Protein AF-A0AA89B3A2-F1 (afdb_monomer_lite)

Foldseek 3Di:
DDFPDDDDPPADKDKDKDFPDDDPQKTKIKIWIWGQDPDDPDPPDRDGTHTGDIDIDMDGHDDDDDPDDPPPPPD

InterPro domains:
  IPR003703 Acyl-CoA thioesterase [PTHR11066] (1-64)
  IPR025652 Acyl-CoA thioesterase 2, C-terminal domain [PF02551] (1-40)
  IPR029069 HotDog domain superfamily [SSF54637] (1-63)

Secondary structure (DSSP, 8-state):
-EE-S---TTS-EEEEEEEEEEETTEEEEEEEEEES----SSTT----PPEEEEEEEEEE--PPPP--S------

Sequence (75 aa):
MWFHRPFRADDWVLFVILSPAAYNARGFVSGQMFNRKGEIELKYMHFGCQLVVSLTQEGLLRKARTPGSTAVSKL

Structure (mmCIF, N/CA/C/O backbone):
data_AF-A0AA89B3A2-F1
#
_entry.id   AF-A0AA89B3A2-F1
#
loop_
_atom_site.group_PDB
_atom_site.id
_atom_site.type_symbol
_atom_site.label_atom_id
_atom_site.label_alt_id
_atom_site.label_comp_id
_atom_site.label_asym_id
_atom_site.label_entity_id
_atom_site.label_seq_id
_atom_site.pdbx_PDB_ins_code
_atom_site.Cartn_x
_atom_site.Cartn_y
_atom_site.Cartn_z
_atom_site.occupancy
_atom_site.B_iso_or_equiv
_atom_site.auth_seq_id
_atom_site.auth_comp_id
_atom_site.auth_asym_id
_atom_site.auth_atom_id
_atom_site.pdbx_PDB_model_num
ATOM 1 N N . MET A 1 1 ? 0.039 -8.105 4.384 1.00 96.94 1 MET A N 1
ATOM 2 C CA . MET A 1 1 ? -0.901 -7.156 5.025 1.00 96.94 1 MET A CA 1
ATOM 3 C C . MET A 1 1 ? -0.754 -7.307 6.525 1.00 96.94 1 MET A C 1
ATOM 5 O O . MET A 1 1 ? -0.523 -8.419 6.979 1.00 96.94 1 MET A O 1
ATOM 9 N N . TRP A 1 2 ? -0.904 -6.221 7.268 1.00 98.25 2 TRP A N 1
ATOM 10 C CA . TRP A 1 2 ? -0.914 -6.190 8.725 1.00 98.25 2 TRP A CA 1
ATOM 11 C C . TRP A 1 2 ? -2.158 -5.435 9.163 1.00 9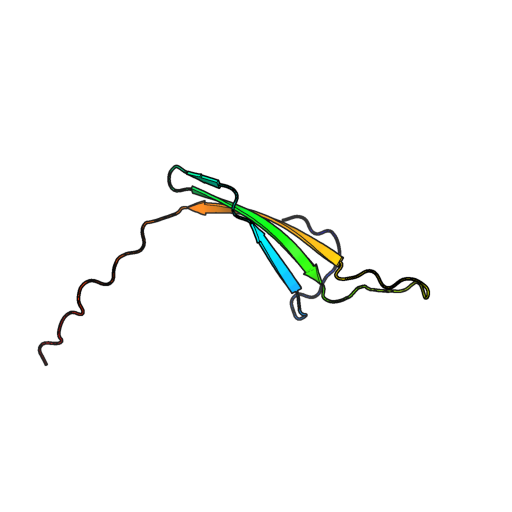8.25 2 TRP A C 1
ATOM 13 O O . TRP A 1 2 ? -2.325 -4.273 8.793 1.00 98.25 2 TRP A O 1
ATOM 23 N N . PHE A 1 3 ? -3.029 -6.118 9.900 1.00 96.06 3 PHE A N 1
ATOM 24 C CA . PHE A 1 3 ? -4.285 -5.575 10.402 1.00 96.06 3 PHE A CA 1
ATOM 25 C C . PHE A 1 3 ? -4.050 -4.997 11.793 1.00 96.06 3 PHE A C 1
ATOM 27 O O . PHE A 1 3 ? -3.658 -5.717 12.707 1.00 96.06 3 PHE A O 1
ATOM 34 N N . HIS A 1 4 ? -4.271 -3.695 11.939 1.00 92.62 4 HIS A N 1
ATOM 35 C CA . HIS A 1 4 ? -4.019 -2.971 13.187 1.00 92.62 4 HIS A CA 1
ATOM 36 C C . HIS A 1 4 ? -5.276 -2.839 14.038 1.00 92.62 4 HIS A C 1
ATOM 38 O O . HIS A 1 4 ? -5.184 -2.710 15.255 1.00 92.62 4 HIS A O 1
ATOM 44 N N . ARG A 1 5 ? -6.449 -2.826 13.393 1.00 91.19 5 ARG A N 1
ATOM 45 C CA . ARG A 1 5 ? -7.759 -2.653 14.028 1.00 91.19 5 ARG A CA 1
ATOM 46 C C . ARG A 1 5 ? -8.833 -3.419 13.253 1.00 91.19 5 ARG A C 1
ATOM 48 O O . ARG A 1 5 ? -8.698 -3.560 12.033 1.00 91.19 5 ARG A O 1
ATOM 55 N N . PRO A 1 6 ? -9.907 -3.872 13.920 1.00 90.56 6 PRO A N 1
ATOM 56 C CA . PRO A 1 6 ? -11.116 -4.300 13.233 1.00 90.56 6 PRO A CA 1
ATOM 57 C C . PRO A 1 6 ? -11.638 -3.171 12.343 1.00 90.56 6 PRO A C 1
ATOM 59 O O . PRO A 1 6 ? -11.616 -2.002 12.723 1.00 90.56 6 PRO A O 1
ATOM 62 N N . PHE A 1 7 ? -12.114 -3.519 11.156 1.00 89.31 7 PHE A N 1
ATOM 63 C CA . PHE A 1 7 ? -12.782 -2.579 10.270 1.00 89.31 7 PHE A CA 1
ATOM 64 C C . PHE A 1 7 ? -13.815 -3.315 9.429 1.00 89.31 7 PHE A C 1
ATOM 66 O O . PHE A 1 7 ? -13.779 -4.538 9.282 1.00 89.31 7 PHE A O 1
ATOM 73 N N . ARG A 1 8 ? -14.750 -2.545 8.890 1.00 89.19 8 ARG A N 1
ATOM 74 C CA . ARG A 1 8 ? -15.801 -3.026 8.009 1.00 89.19 8 ARG A CA 1
ATOM 75 C C . ARG A 1 8 ? -15.387 -2.793 6.564 1.00 89.19 8 ARG A C 1
ATOM 77 O O . ARG A 1 8 ? -15.090 -1.664 6.191 1.00 89.19 8 ARG A O 1
ATOM 84 N N . ALA A 1 9 ? -15.347 -3.858 5.768 1.00 88.06 9 ALA A N 1
ATOM 85 C CA . ALA A 1 9 ? -15.015 -3.768 4.344 1.00 88.06 9 ALA A CA 1
ATOM 86 C C . ALA A 1 9 ? -16.149 -3.147 3.505 1.00 88.06 9 ALA A C 1
ATOM 88 O O . ALA A 1 9 ? -15.922 -2.754 2.367 1.00 88.06 9 ALA A O 1
ATOM 89 N N . ASP A 1 10 ? -17.356 -3.070 4.067 1.00 93.06 10 ASP A N 1
ATOM 90 C CA . ASP A 1 10 ? -18.538 -2.437 3.485 1.00 93.06 10 ASP A CA 1
ATOM 91 C C . ASP A 1 10 ? -18.687 -0.946 3.850 1.00 93.06 10 ASP A C 1
ATOM 93 O O . ASP A 1 10 ? -19.654 -0.314 3.433 1.00 93.06 10 ASP A O 1
ATOM 97 N N . ASP A 1 11 ? -17.737 -0.371 4.597 1.00 90.25 11 ASP A N 1
ATOM 98 C CA . ASP A 1 11 ? -17.652 1.071 4.868 1.00 90.25 11 ASP A CA 1
ATOM 99 C C . ASP A 1 11 ? -16.510 1.716 4.060 1.00 90.25 11 ASP A C 1
ATOM 101 O O . ASP A 1 11 ? -15.637 1.044 3.506 1.00 90.25 11 ASP A O 1
ATOM 105 N N . TRP A 1 12 ? -16.499 3.045 3.991 1.00 90.25 12 TRP A N 1
ATOM 106 C CA . TRP A 1 12 ? -15.465 3.798 3.296 1.00 90.25 12 TRP A CA 1
ATOM 107 C C . TRP A 1 12 ? -14.095 3.634 3.958 1.00 90.25 12 TRP A C 1
ATOM 109 O O . TRP A 1 12 ? -13.897 3.937 5.139 1.00 90.25 12 TRP A O 1
ATOM 119 N N . VA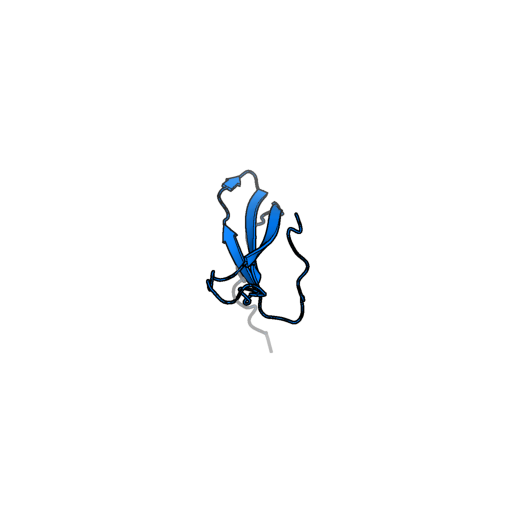L A 1 13 ? -13.121 3.244 3.136 1.00 92.44 13 VAL A N 1
ATOM 120 C CA . VAL A 1 13 ? -11.709 3.129 3.500 1.00 92.44 13 VAL A CA 1
ATOM 121 C C . VAL A 1 13 ? -10.881 3.984 2.545 1.00 92.44 13 VAL A C 1
ATOM 123 O O . VAL A 1 13 ? -10.919 3.791 1.330 1.00 92.44 13 VAL A O 1
ATOM 126 N N . LEU A 1 14 ? -10.109 4.924 3.089 1.00 93.75 14 LEU A N 1
ATOM 127 C CA . LEU A 1 14 ? -9.104 5.655 2.324 1.00 93.75 14 LEU A CA 1
ATOM 128 C C . LEU A 1 14 ? -7.882 4.758 2.150 1.00 93.75 14 LEU A C 1
ATOM 130 O O . LEU A 1 14 ? -7.218 4.428 3.130 1.00 93.75 14 LEU A O 1
ATOM 134 N N . PHE A 1 15 ? -7.562 4.398 0.911 1.00 95.56 15 PHE A N 1
ATOM 135 C CA . PHE A 1 15 ? -6.368 3.623 0.600 1.00 95.56 15 PHE A CA 1
ATOM 136 C C . PHE A 1 15 ? -5.298 4.513 -0.041 1.00 95.56 15 PHE A C 1
ATOM 138 O O . PHE A 1 15 ? -5.429 4.936 -1.188 1.00 95.56 15 PHE A O 1
ATOM 145 N N . VAL A 1 16 ? -4.238 4.802 0.715 1.00 96.38 16 VAL A N 1
ATOM 146 C CA . VAL A 1 16 ? -3.071 5.558 0.249 1.00 96.38 16 VAL A CA 1
ATOM 147 C C . VAL A 1 16 ? -2.019 4.575 -0.240 1.00 96.38 16 VAL A C 1
ATOM 149 O O . VAL A 1 16 ? -1.598 3.694 0.509 1.00 96.38 16 VAL A O 1
ATOM 152 N N . ILE A 1 17 ? -1.595 4.728 -1.492 1.00 97.62 17 ILE A N 1
ATOM 153 C CA . ILE A 1 17 ? -0.658 3.824 -2.162 1.00 97.62 17 ILE A CA 1
ATOM 154 C C . ILE A 1 17 ? 0.572 4.612 -2.606 1.00 97.62 17 ILE A C 1
ATOM 156 O O . ILE A 1 17 ? 0.452 5.703 -3.160 1.00 97.62 17 ILE A O 1
ATOM 160 N N . LEU A 1 18 ? 1.749 4.026 -2.407 1.00 97.00 18 LEU A N 1
ATOM 161 C CA . LEU A 1 18 ? 3.024 4.523 -2.904 1.00 97.00 18 LEU A CA 1
ATOM 162 C C . LEU A 1 18 ? 3.773 3.388 -3.610 1.00 97.00 18 LEU A C 1
ATOM 164 O O . LEU A 1 18 ? 3.832 2.264 -3.119 1.00 97.00 18 LEU A O 1
ATOM 168 N N . SER A 1 19 ? 4.398 3.694 -4.744 1.00 96.62 19 SER A N 1
ATOM 169 C CA . SER A 1 19 ? 5.272 2.766 -5.469 1.00 96.62 19 SER A CA 1
ATOM 170 C C . SER A 1 19 ? 6.681 3.355 -5.550 1.00 96.62 19 SER A C 1
ATOM 172 O O . SER A 1 19 ? 6.963 4.100 -6.489 1.00 96.62 19 SER A O 1
ATOM 174 N N . PRO A 1 20 ? 7.571 3.074 -4.582 1.00 94.00 20 PRO A N 1
ATOM 175 C CA . PRO A 1 20 ? 8.887 3.708 -4.536 1.00 94.00 20 PRO A CA 1
ATOM 176 C C . PRO A 1 20 ? 9.882 3.128 -5.550 1.00 94.00 20 PRO A C 1
ATOM 178 O O . PRO A 1 20 ? 10.879 3.779 -5.847 1.00 94.00 20 PRO A O 1
ATOM 181 N N . ALA A 1 21 ? 9.651 1.917 -6.071 1.00 94.88 21 ALA A N 1
ATOM 182 C CA . ALA A 1 21 ? 10.601 1.260 -6.963 1.00 94.88 21 ALA A CA 1
ATOM 183 C C . ALA A 1 21 ? 9.925 0.356 -7.999 1.00 94.88 21 ALA A C 1
ATOM 185 O O . ALA A 1 21 ? 9.016 -0.415 -7.687 1.00 94.88 21 ALA A O 1
ATOM 186 N N . ALA A 1 22 ? 10.448 0.403 -9.223 1.00 96.69 22 ALA A N 1
ATOM 187 C CA . ALA A 1 22 ? 10.165 -0.563 -10.273 1.00 96.69 22 ALA A CA 1
ATOM 188 C C . ALA A 1 22 ? 11.460 -0.890 -11.026 1.00 96.69 22 ALA A C 1
ATOM 190 O O . ALA A 1 22 ? 12.129 0.005 -11.541 1.00 96.69 22 ALA A O 1
ATOM 191 N N . TYR A 1 23 ? 11.828 -2.169 -11.076 1.00 95.38 23 TYR A N 1
ATOM 192 C CA . TYR A 1 23 ? 13.047 -2.642 -11.7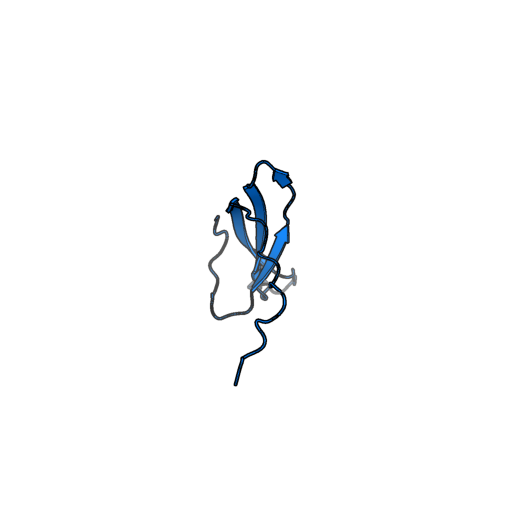28 1.00 95.38 23 TYR A CA 1
ATOM 193 C C . TYR A 1 23 ? 12.920 -4.112 -12.141 1.00 95.38 23 TYR A C 1
ATOM 195 O O . TYR A 1 23 ? 12.206 -4.883 -11.508 1.00 95.38 23 TYR A O 1
ATOM 203 N N . ASN A 1 24 ? 13.627 -4.505 -13.206 1.00 95.56 24 ASN A N 1
ATOM 204 C CA . ASN A 1 24 ? 13.698 -5.886 -13.701 1.00 95.56 24 ASN A CA 1
ATOM 205 C C . ASN A 1 24 ? 12.324 -6.577 -13.822 1.00 95.56 24 ASN A C 1
ATOM 207 O O . ASN A 1 24 ? 12.106 -7.671 -13.303 1.00 95.56 24 ASN A O 1
ATOM 211 N N . ALA A 1 25 ? 11.380 -5.888 -14.471 1.00 95.69 25 ALA A N 1
ATOM 212 C CA . ALA A 1 25 ? 9.995 -6.329 -14.645 1.00 95.69 25 ALA A CA 1
ATOM 213 C C . ALA A 1 25 ? 9.220 -6.587 -13.335 1.00 95.69 25 ALA A C 1
ATOM 215 O O . ALA A 1 25 ? 8.207 -7.283 -13.356 1.00 95.69 25 ALA A O 1
ATOM 216 N N . ARG A 1 26 ? 9.648 -6.007 -12.206 1.00 96.75 26 ARG A N 1
ATOM 217 C CA . ARG A 1 26 ? 8.935 -6.038 -10.924 1.00 96.75 26 ARG A CA 1
ATOM 218 C C . ARG A 1 26 ? 8.664 -4.628 -10.414 1.00 96.75 26 ARG A C 1
ATOM 220 O O . ARG A 1 26 ? 9.471 -3.725 -10.620 1.00 96.75 26 ARG A O 1
ATOM 227 N N . GLY A 1 27 ? 7.519 -4.439 -9.775 1.00 97.25 27 GLY A N 1
ATOM 228 C CA . GLY A 1 27 ? 7.135 -3.204 -9.097 1.00 97.25 27 GLY A CA 1
ATOM 229 C C . GLY A 1 27 ? 6.860 -3.483 -7.629 1.00 97.25 27 GLY A C 1
ATOM 230 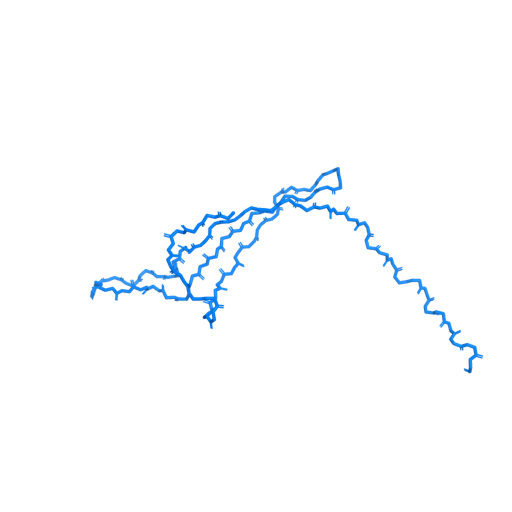O O . GLY A 1 27 ? 6.089 -4.391 -7.322 1.00 97.25 27 GLY A O 1
ATOM 231 N N . PHE A 1 28 ? 7.485 -2.710 -6.743 1.00 97.75 28 PHE A N 1
ATOM 232 C CA . PHE A 1 28 ? 7.216 -2.750 -5.312 1.00 97.75 28 PHE A CA 1
ATOM 233 C C . PHE A 1 28 ? 6.243 -1.638 -4.943 1.00 97.75 28 PHE A C 1
ATOM 235 O O . PHE A 1 28 ? 6.446 -0.473 -5.287 1.00 97.75 28 PHE A O 1
ATOM 242 N N . VAL A 1 29 ? 5.206 -2.005 -4.202 1.00 97.88 29 VAL A N 1
ATOM 243 C CA . VAL A 1 29 ? 4.142 -1.114 -3.765 1.00 97.88 29 VAL A CA 1
ATOM 244 C C . VAL A 1 29 ? 3.973 -1.259 -2.258 1.00 97.88 29 VAL A C 1
ATOM 246 O O . VAL A 1 29 ? 3.976 -2.363 -1.708 1.00 97.88 29 VAL A O 1
ATOM 249 N N . SER A 1 30 ? 3.806 -0.134 -1.576 1.00 97.88 30 SER A N 1
ATOM 250 C CA . SER A 1 30 ? 3.356 -0.071 -0.193 1.00 97.88 30 SER A CA 1
ATOM 251 C C . SER A 1 30 ? 2.058 0.718 -0.113 1.00 97.88 30 SER A C 1
ATOM 253 O O . SER A 1 30 ? 1.747 1.548 -0.969 1.00 97.88 30 SER A O 1
ATOM 255 N N . GLY A 1 31 ? 1.269 0.453 0.917 1.00 97.75 31 GLY A N 1
ATOM 256 C CA . GLY A 1 31 ? 0.065 1.218 1.139 1.00 97.75 31 GLY A CA 1
ATOM 257 C C . GLY A 1 31 ? -0.480 1.111 2.549 1.00 97.75 31 GLY A C 1
ATOM 258 O O . GLY A 1 31 ? -0.133 0.219 3.328 1.00 97.75 31 GLY A O 1
ATOM 259 N N . GLN A 1 32 ? -1.327 2.077 2.867 1.00 97.56 32 GLN A N 1
ATOM 260 C CA . GLN A 1 32 ? -1.954 2.260 4.163 1.00 97.56 32 GLN A CA 1
ATOM 261 C C . GLN A 1 32 ? -3.441 2.512 3.953 1.00 97.56 32 GLN A C 1
ATOM 263 O O . GLN A 1 32 ? -3.832 3.355 3.148 1.00 97.56 32 GLN A O 1
ATOM 268 N N . MET A 1 33 ? -4.266 1.759 4.667 1.00 96.00 33 MET A N 1
ATOM 269 C CA . MET A 1 33 ? -5.716 1.887 4.642 1.00 96.00 33 MET A CA 1
ATOM 270 C C . MET A 1 33 ? -6.185 2.537 5.935 1.00 96.00 33 MET A C 1
ATOM 272 O O . MET A 1 33 ? -5.824 2.075 7.022 1.00 96.00 33 MET A O 1
ATOM 276 N N . PHE A 1 34 ? -7.008 3.573 5.814 1.00 93.00 34 PHE A N 1
ATOM 277 C CA . PHE A 1 34 ? -7.579 4.307 6.933 1.00 93.00 34 PHE A CA 1
ATOM 278 C C . PHE A 1 34 ? -9.103 4.236 6.901 1.00 93.00 34 PHE A C 1
ATOM 280 O O . PHE A 1 34 ? -9.707 4.400 5.842 1.00 93.00 34 PHE A O 1
ATOM 287 N N . ASN A 1 35 ? -9.736 4.009 8.050 1.00 90.94 35 ASN A N 1
ATOM 288 C CA . ASN A 1 35 ? -11.190 4.119 8.152 1.00 90.94 35 ASN A CA 1
ATOM 289 C C . ASN A 1 35 ? -11.618 5.597 8.150 1.00 90.94 35 ASN A C 1
ATOM 291 O O . ASN A 1 35 ? -10.842 6.498 8.473 1.00 90.94 35 ASN A O 1
ATOM 295 N N . ARG A 1 36 ? -12.883 5.858 7.814 1.00 84.12 36 ARG A N 1
ATOM 296 C CA . ARG A 1 36 ? -13.465 7.206 7.918 1.00 84.12 36 ARG A CA 1
ATOM 297 C C . ARG A 1 36 ? -13.647 7.669 9.370 1.00 84.12 36 ARG A C 1
ATOM 299 O O . ARG A 1 36 ? -13.739 8.867 9.630 1.00 84.12 36 ARG A O 1
ATOM 306 N N . LYS A 1 37 ? -13.750 6.727 10.311 1.00 70.38 37 LYS A N 1
ATOM 307 C CA . LYS A 1 37 ? -14.072 6.999 11.713 1.00 70.38 37 LYS A CA 1
ATOM 308 C C . LYS A 1 37 ? -12.819 7.253 12.553 1.00 70.38 37 LYS A C 1
ATOM 310 O O . LYS A 1 37 ? -12.070 6.330 12.853 1.00 70.38 37 LYS A O 1
ATOM 315 N N . GLY A 1 38 ? -12.700 8.462 13.091 1.00 59.34 38 GLY A N 1
ATOM 316 C CA . GLY A 1 38 ? -12.066 8.645 14.394 1.00 59.34 38 GLY A CA 1
ATOM 317 C C . GLY A 1 38 ? -13.014 8.087 15.450 1.00 59.34 38 GLY A C 1
ATOM 318 O O . GLY A 1 38 ? -13.851 8.828 15.953 1.00 59.34 38 GLY A O 1
ATOM 319 N N . GLU A 1 39 ? -12.994 6.775 15.713 1.00 54.38 39 GLU A N 1
ATOM 320 C CA . GLU A 1 39 ? -13.852 6.187 16.750 1.00 54.38 39 GLU A CA 1
ATOM 321 C C . GLU A 1 39 ? -13.447 6.747 18.116 1.00 54.38 39 GLU A C 1
ATOM 323 O O . GLU A 1 39 ? -12.398 6.420 18.671 1.00 54.38 39 GLU A O 1
ATOM 328 N N . ILE A 1 40 ? -14.285 7.658 18.606 1.00 49.66 40 ILE A N 1
ATOM 329 C CA . ILE A 1 40 ? -14.234 8.253 19.931 1.00 49.66 40 ILE A CA 1
ATOM 330 C C . ILE A 1 40 ? -15.159 7.440 20.831 1.00 49.66 40 ILE A C 1
ATOM 332 O O . ILE A 1 40 ? -16.376 7.520 20.687 1.00 49.66 40 ILE A O 1
ATOM 336 N N . GLU A 1 41 ? -14.586 6.768 21.826 1.00 52.97 41 GLU A N 1
ATOM 337 C CA . GLU A 1 41 ? -15.269 6.528 23.107 1.00 52.97 41 GLU A CA 1
ATOM 338 C C . GLU A 1 41 ? -14.759 7.458 24.228 1.00 52.97 41 GLU A C 1
ATOM 340 O O . GLU A 1 41 ? -15.168 7.335 25.377 1.00 52.97 41 GLU A O 1
ATOM 345 N N . LEU A 1 42 ? -13.916 8.459 23.928 1.00 45.66 42 LEU A N 1
ATOM 346 C CA . LEU A 1 42 ? -13.449 9.439 24.919 1.00 45.66 42 LEU A CA 1
ATOM 347 C C . LEU A 1 42 ? -13.722 10.881 24.473 1.00 45.66 42 LEU A C 1
ATOM 349 O O . LEU A 1 42 ? -13.002 11.465 23.669 1.00 45.66 42 LEU A O 1
ATOM 353 N N . LYS A 1 43 ? -14.788 11.427 25.062 1.00 51.41 43 LYS A N 1
ATOM 354 C CA . LYS A 1 43 ? -15.483 12.723 24.917 1.00 51.41 43 LYS A CA 1
ATOM 355 C C . LYS A 1 43 ? -14.656 14.013 24.683 1.00 51.41 43 LYS A C 1
ATOM 357 O O . LYS A 1 43 ? -15.267 15.069 24.570 1.00 51.41 43 LYS A O 1
ATOM 362 N N . TYR A 1 44 ? -13.325 13.991 24.575 1.00 54.78 44 TYR A N 1
ATOM 363 C CA . TYR A 1 44 ? -12.509 15.215 24.558 1.00 54.78 44 TYR A CA 1
ATOM 364 C C . TYR A 1 44 ? -11.427 15.341 23.473 1.00 54.78 44 TYR A C 1
ATOM 366 O O . TYR A 1 44 ? -10.749 16.364 23.470 1.00 54.78 44 TYR A O 1
ATOM 374 N N . MET A 1 45 ? -11.275 14.424 22.502 1.00 47.84 45 MET A N 1
ATOM 375 C CA . MET A 1 45 ? -10.425 14.744 21.338 1.00 47.84 45 MET A CA 1
ATOM 376 C C . MET A 1 45 ? -10.761 13.971 20.055 1.00 47.84 45 MET A C 1
ATOM 378 O O . MET A 1 45 ? -10.745 12.744 20.026 1.00 47.84 45 MET A O 1
ATOM 382 N N . HIS A 1 46 ? -11.048 14.709 18.978 1.00 50.66 46 HIS A N 1
ATOM 383 C CA . HIS A 1 46 ? -11.404 14.180 17.658 1.00 50.66 46 HIS A CA 1
ATOM 384 C C . HIS A 1 46 ? -10.144 14.034 16.794 1.00 50.66 46 HIS A C 1
ATOM 386 O O . HIS A 1 46 ? -9.724 14.982 16.135 1.00 50.66 46 HIS A O 1
ATOM 392 N N . PHE A 1 47 ? -9.516 12.857 16.800 1.00 54.34 47 PHE A N 1
ATOM 393 C CA . PHE A 1 47 ? -8.349 12.578 15.956 1.00 54.34 47 PHE A CA 1
ATOM 394 C C . PHE A 1 47 ? -8.729 11.720 14.746 1.00 54.34 47 PHE A C 1
ATOM 396 O O . PHE A 1 47 ? -8.671 10.500 14.827 1.00 54.34 47 PHE A O 1
ATOM 403 N N . GLY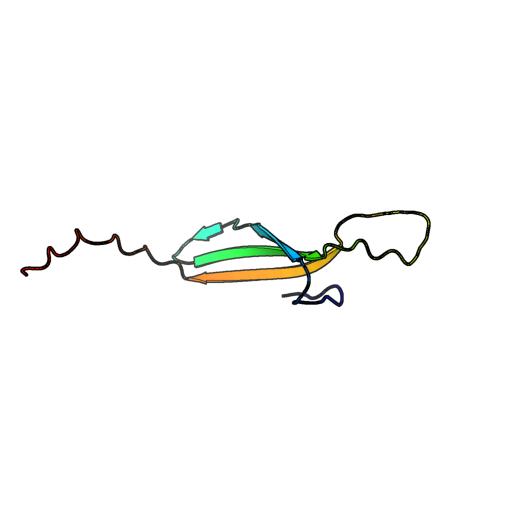 A 1 48 ? -9.079 12.386 13.640 1.00 68.62 48 GLY A N 1
ATOM 404 C CA . GLY A 1 48 ? -8.871 11.945 12.249 1.00 68.62 48 GLY A CA 1
ATOM 405 C C . GLY A 1 48 ? -9.258 10.518 11.821 1.00 68.62 48 GLY A C 1
ATOM 406 O O . GLY A 1 48 ? -9.929 9.765 12.514 1.00 68.62 48 GLY A O 1
ATOM 407 N N . CYS A 1 49 ? -8.839 10.158 10.606 1.00 79.69 49 CYS A N 1
ATOM 408 C CA . CYS A 1 49 ? -8.947 8.797 10.077 1.00 79.69 49 CYS A CA 1
ATOM 409 C C . CYS A 1 49 ? -7.936 7.883 10.796 1.00 79.69 49 CYS A C 1
ATOM 411 O O . CYS A 1 49 ? -6.786 8.284 10.993 1.00 79.69 49 CYS A O 1
ATOM 413 N N . GLN A 1 50 ? -8.316 6.659 11.169 1.00 89.19 50 GLN A N 1
ATOM 414 C CA . GLN A 1 50 ? -7.432 5.730 11.884 1.00 89.19 50 GLN A CA 1
ATOM 415 C C . GLN A 1 50 ? -6.822 4.706 10.927 1.00 89.19 50 GLN A C 1
ATOM 417 O O . GLN A 1 50 ? -7.515 4.156 10.074 1.00 89.19 50 GLN A O 1
ATOM 422 N N . LEU A 1 51 ? -5.533 4.395 11.099 1.00 92.94 51 LEU A N 1
ATOM 423 C CA . LEU A 1 51 ? -4.863 3.333 10.343 1.00 92.94 51 LEU A CA 1
ATOM 424 C C . LEU A 1 51 ? -5.443 1.964 10.734 1.00 92.94 51 LEU A C 1
ATOM 426 O O . LEU A 1 51 ? -5.340 1.553 11.896 1.00 92.94 51 LEU A O 1
ATOM 430 N N . VAL A 1 52 ? -6.014 1.255 9.758 1.00 95.00 52 VAL A N 1
ATOM 431 C CA . VAL A 1 52 ? -6.608 -0.081 9.937 1.00 95.00 52 VAL A CA 1
ATOM 432 C C . VAL A 1 52 ? -5.754 -1.185 9.325 1.00 95.00 52 VAL A C 1
ATOM 434 O O . VAL A 1 52 ? -5.651 -2.260 9.913 1.00 95.00 52 VAL A O 1
ATOM 437 N N . VAL A 1 53 ? -5.077 -0.922 8.200 1.00 97.38 53 VAL A N 1
ATOM 438 C CA . VAL A 1 53 ? -4.209 -1.909 7.538 1.00 97.38 53 VAL A CA 1
ATOM 439 C C . VAL A 1 53 ? -2.959 -1.244 6.974 1.00 97.38 53 VAL A C 1
ATOM 441 O O . VAL A 1 53 ? -3.051 -0.241 6.273 1.00 97.38 53 VAL A O 1
ATOM 444 N N . SER A 1 54 ? -1.796 -1.848 7.211 1.00 98.00 54 SER A N 1
ATOM 445 C CA . SER A 1 54 ? -0.602 -1.613 6.389 1.00 98.00 54 SER A CA 1
ATOM 446 C C . SER A 1 54 ? -0.426 -2.772 5.422 1.00 98.00 54 SER A C 1
ATOM 448 O O . SER A 1 54 ? -0.622 -3.933 5.788 1.00 98.00 54 SER A O 1
ATOM 450 N N . LEU A 1 55 ? -0.020 -2.506 4.188 1.00 97.69 55 LEU A N 1
ATOM 451 C CA . LEU A 1 55 ? 0.277 -3.571 3.243 1.00 97.69 55 LEU A CA 1
ATOM 452 C C . LEU A 1 55 ? 1.422 -3.235 2.305 1.00 97.69 55 LEU A C 1
ATOM 454 O O . LEU A 1 55 ? 1.748 -2.082 2.049 1.00 97.69 55 LEU A O 1
ATOM 458 N N . THR A 1 56 ? 2.021 -4.300 1.798 1.00 98.00 56 THR A N 1
ATOM 459 C CA . THR A 1 56 ? 3.003 -4.260 0.733 1.00 98.00 56 THR A CA 1
ATOM 460 C C . THR A 1 56 ? 2.640 -5.312 -0.301 1.00 98.00 56 THR A C 1
ATOM 462 O O . THR A 1 56 ? 2.053 -6.342 0.047 1.00 98.00 56 THR A O 1
ATOM 465 N N . GLN A 1 57 ? 2.960 -5.030 -1.556 1.00 97.12 57 GLN A N 1
ATOM 466 C CA . GLN A 1 57 ? 2.777 -5.923 -2.682 1.00 97.12 57 GLN A CA 1
ATOM 467 C C . GLN A 1 57 ? 3.976 -5.801 -3.621 1.00 97.12 57 GLN A C 1
ATOM 469 O O . GLN A 1 57 ? 4.466 -4.704 -3.880 1.00 97.12 57 GLN A O 1
ATOM 474 N N . GLU A 1 58 ? 4.401 -6.931 -4.178 1.00 97.00 58 GLU A N 1
ATOM 475 C CA . GLU A 1 58 ? 5.261 -6.972 -5.357 1.00 97.00 58 GLU A CA 1
ATOM 476 C C . GLU A 1 58 ? 4.438 -7.487 -6.544 1.00 97.00 58 GLU A C 1
ATOM 478 O O . GLU A 1 58 ? 3.620 -8.399 -6.399 1.00 97.00 58 GLU A O 1
ATOM 483 N N . GLY A 1 59 ? 4.609 -6.876 -7.715 1.00 95.62 59 GLY A N 1
ATOM 484 C CA . GLY A 1 59 ? 3.900 -7.255 -8.936 1.00 95.62 59 GLY A CA 1
ATOM 485 C C . GLY A 1 59 ? 4.839 -7.409 -10.123 1.00 95.62 59 GLY A C 1
ATOM 486 O O . GLY A 1 59 ? 5.809 -6.665 -10.250 1.00 95.62 59 GLY A O 1
ATOM 487 N N . LEU A 1 60 ? 4.532 -8.351 -11.019 1.00 96.69 60 LEU A N 1
ATOM 488 C CA . LEU A 1 60 ? 5.202 -8.466 -12.314 1.00 96.69 60 LEU A CA 1
ATOM 489 C C . LEU A 1 60 ? 4.643 -7.425 -13.290 1.00 96.69 60 LEU A C 1
ATOM 491 O O . LEU A 1 60 ? 3.433 -7.337 -13.498 1.00 96.69 60 LEU A O 1
ATOM 495 N N . LEU A 1 61 ? 5.531 -6.660 -13.917 1.00 94.19 61 LEU A N 1
ATOM 496 C CA . LEU A 1 61 ? 5.200 -5.626 -14.888 1.00 94.19 61 LEU A CA 1
ATOM 497 C C . LEU A 1 61 ? 5.446 -6.138 -16.308 1.00 94.19 61 LEU A C 1
ATOM 499 O O . LEU A 1 61 ? 6.495 -6.703 -16.617 1.00 94.19 61 LEU A O 1
ATOM 503 N N . ARG A 1 62 ? 4.485 -5.894 -17.202 1.00 92.00 62 ARG A N 1
ATOM 504 C CA . ARG A 1 62 ? 4.601 -6.181 -18.636 1.00 92.00 62 ARG A CA 1
ATOM 505 C C . ARG A 1 62 ? 4.255 -4.928 -19.427 1.00 92.00 62 ARG A C 1
ATOM 507 O O . ARG A 1 62 ? 3.326 -4.209 -19.072 1.00 92.00 62 ARG A O 1
ATOM 514 N N . LYS A 1 63 ? 4.967 -4.699 -20.533 1.00 89.06 63 LYS A N 1
ATOM 515 C CA . LYS A 1 63 ? 4.611 -3.653 -21.496 1.00 89.06 63 LYS A CA 1
ATOM 516 C C . LYS A 1 63 ? 3.170 -3.870 -21.967 1.00 89.06 63 LYS A C 1
ATOM 518 O O . LYS A 1 63 ? 2.843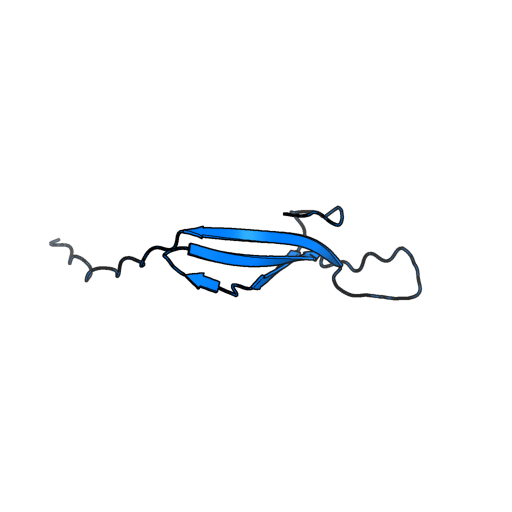 -4.951 -22.464 1.00 89.06 63 LYS A O 1
ATOM 523 N N . ALA A 1 64 ? 2.326 -2.853 -21.811 1.00 87.94 64 ALA A N 1
ATOM 524 C CA . ALA A 1 64 ? 0.983 -2.878 -22.369 1.00 87.94 64 ALA A CA 1
ATOM 525 C C . ALA A 1 64 ? 1.073 -3.073 -23.889 1.00 87.94 64 ALA A C 1
ATOM 527 O O . ALA A 1 64 ? 1.934 -2.487 -24.553 1.00 87.94 64 ALA A O 1
ATOM 528 N N . ARG A 1 65 ? 0.200 -3.916 -24.447 1.00 86.69 65 ARG A N 1
ATOM 529 C CA . ARG A 1 65 ? 0.077 -4.019 -25.902 1.00 86.69 65 ARG A CA 1
ATOM 530 C C . ARG A 1 65 ? -0.517 -2.705 -26.389 1.00 86.69 65 ARG A C 1
ATOM 532 O O . ARG A 1 65 ? -1.610 -2.344 -25.963 1.00 86.69 65 ARG A O 1
ATOM 539 N N . THR A 1 66 ? 0.183 -2.002 -27.271 1.00 81.44 66 THR A N 1
ATOM 540 C CA . THR A 1 66 ? -0.437 -0.913 -28.024 1.00 81.44 66 THR A CA 1
ATOM 541 C C . THR A 1 66 ? -1.609 -1.515 -28.803 1.00 81.44 66 THR A C 1
ATOM 543 O O . THR A 1 66 ? -1.408 -2.567 -29.425 1.00 81.44 66 THR A O 1
ATOM 546 N N . PRO A 1 67 ? -2.815 -0.919 -28.775 1.00 76.00 67 PRO A N 1
ATOM 547 C CA . PRO A 1 67 ? -3.857 -1.317 -29.706 1.00 76.00 67 PRO A CA 1
ATOM 548 C C . PRO A 1 67 ? -3.270 -1.162 -31.111 1.00 76.00 67 PRO A C 1
ATOM 550 O O . PRO A 1 67 ? -2.884 -0.062 -31.505 1.00 76.00 67 PRO A O 1
ATOM 553 N N . GLY A 1 68 ? -3.107 -2.271 -31.835 1.00 71.00 68 GLY A N 1
ATOM 554 C CA . GLY A 1 68 ? -2.804 -2.191 -33.260 1.00 71.00 68 GLY A CA 1
ATOM 555 C C . GLY A 1 68 ? -3.924 -1.405 -33.930 1.00 71.00 68 GLY A C 1
ATOM 556 O O . GLY A 1 68 ? -5.071 -1.523 -33.491 1.00 71.00 68 GLY A O 1
ATOM 557 N N . SER A 1 69 ? -3.589 -0.593 -34.938 1.00 66.44 69 SER A N 1
ATOM 558 C CA . SER A 1 69 ? -4.567 0.110 -35.776 1.00 66.44 69 SER A CA 1
ATOM 559 C C . SER A 1 69 ? -5.764 -0.802 -36.010 1.00 66.44 69 SER A C 1
ATOM 561 O O . SER A 1 69 ? -5.577 -1.910 -36.521 1.00 66.44 69 SER A O 1
ATOM 563 N N . THR A 1 70 ? -6.940 -0.376 -35.548 1.00 62.12 70 THR A N 1
ATOM 564 C CA . THR A 1 70 ? -8.194 -1.123 -35.620 1.00 62.12 70 THR A CA 1
ATOM 565 C C . THR A 1 70 ? -8.256 -1.851 -36.952 1.00 62.12 70 THR A C 1
ATOM 567 O O . THR A 1 70 ? -8.178 -1.210 -38.001 1.00 62.12 70 THR A O 1
ATOM 570 N N . ALA A 1 71 ? -8.318 -3.184 -36.919 1.00 65.56 71 ALA A N 1
ATOM 571 C CA . ALA A 1 71 ? -8.593 -3.951 -38.119 1.00 65.56 71 ALA A CA 1
ATOM 572 C C . ALA A 1 71 ? -9.900 -3.394 -38.689 1.00 65.56 71 ALA A C 1
ATOM 574 O O . ALA A 1 71 ? -10.951 -3.521 -38.062 1.00 65.56 71 ALA A O 1
ATOM 575 N N . VAL A 1 72 ? -9.809 -2.692 -39.820 1.00 60.97 72 VAL A N 1
ATOM 576 C CA . VAL A 1 72 ? -10.983 -2.212 -40.541 1.00 60.97 72 VAL A CA 1
ATOM 577 C C . VAL A 1 72 ? -11.771 -3.462 -40.898 1.00 60.97 72 VAL A C 1
ATOM 579 O O . VAL A 1 72 ? -11.280 -4.321 -41.636 1.00 60.97 72 VAL A O 1
ATOM 582 N N . SER A 1 73 ? -12.948 -3.603 -40.288 1.00 66.25 73 SER A N 1
ATOM 583 C CA . SER A 1 73 ? -13.913 -4.631 -40.656 1.00 66.25 73 SER A CA 1
ATOM 584 C C . SER A 1 73 ? -14.104 -4.562 -42.169 1.00 66.25 73 SER A C 1
ATOM 586 O O . SER A 1 73 ? -14.447 -3.506 -42.689 1.00 66.25 73 SER A O 1
ATOM 588 N N . LYS A 1 74 ? -13.842 -5.663 -42.882 1.00 62.22 74 LYS A N 1
ATOM 589 C CA . LYS A 1 74 ? -14.072 -5.776 -44.334 1.00 62.22 74 LYS A CA 1
ATOM 590 C C . LYS A 1 74 ? -15.540 -6.096 -44.658 1.00 62.22 74 LYS A C 1
ATOM 592 O O . LYS A 1 74 ? -15.807 -6.834 -45.604 1.00 62.22 74 LYS A O 1
ATOM 597 N N . LEU A 1 75 ? -16.458 -5.596 -43.836 1.00 48.78 75 LEU A N 1
ATOM 598 C CA . LEU A 1 75 ? -17.896 -5.650 -44.080 1.00 48.78 75 LEU A CA 1
ATOM 599 C C . LEU A 1 75 ? -18.358 -4.265 -44.507 1.00 48.78 75 LEU A C 1
ATOM 601 O O . LEU A 1 75 ? -17.963 -3.307 -43.805 1.00 48.78 75 LEU A O 1
#

Radius of gyration: 20.46 Å; chains: 1; bounding box: 32×24×69 Å

pLDDT: mean 83.99, std 16.63, range [45.66, 98.25]

Organism: NCBI:txid1293975